Protein AF-A0A3A1Y6C6-F1 (afdb_monomer)

Sequence (171 aa):
MKVPAYLLNKFYLDNASDVRQAGHMMLSFIFSFEDNCEVIFLNKGFLNLIDITNISKLQKLQENHKEVYDYIWGNYLPADFRKKEFTTHLIERCKTLYTQWLLITYEYENENPIKFVVSEDFVDASILNKILDLVEEGELDLFQNIEFARENLSSSQLQEKLDSYKWVYKA

Organism: NCBI:txid2028576

Secondary structure (DSSP, 8-state):
-PPPEEEE---TTSS-HHHHHHHHHHHHHHHHH-TT-EEEEEGGGGGGGB----HHHHHHHHHH-HHHHHHHHGGG--GGGGSHHHHHHHHHHHHHHHHHHHHHHHH----SPEEEEEETTSTTHHHHHHHHHHHHTTSSPBPTT--EEEEEE-HHHHHHHHHHSS-EEE-

pLDDT: mean 74.05, std 14.92, range [39.44, 95.38]

Foldseek 3Di:
DFAAEEEEADDPPPDDPVVLVVVLVVLLVCLLPGPAYAYEYEANRCLLFWQPLPVVLLVVCCVPPVVLSCVSCDPVPDVVVVDPPVSVVVNVVSVVSLVSVVVSVVSHPHPDAHEYEYAPPDPCSVSSVVVVVCCVVVSIDGRPPHDYDYYYHYPVRVVVVCVSHPHYHYD

Mean predicted aligned error: 8.48 Å

Radius of gyration: 16.28 Å; Cα contacts (8 Å, |Δi|>4): 206; chains: 1; bounding box: 40×28×50 Å

Nearest PDB structures (foldseek):
  2hy5-assembly1_B  TM=5.158E-01  e=4.261E-04  Allochromatium vinosum
  2ce7-assembly2_E  TM=6.300E-01  e=5.293E+00  Thermotoga maritima
  6oa9-assembly1_C  TM=2.034E-01  e=9.966E+00  Saccharomyces cerevisiae

Solvent-accessible surface area (backbone atoms only — not comparable to full-atom values): 9708 Å² total; per-residue (Å²): 133,62,43,44,34,42,38,33,54,53,60,73,87,73,72,62,75,63,60,54,52,51,54,47,57,48,50,44,51,51,47,73,74,40,90,67,54,46,50,35,24,29,57,50,19,50,66,75,46,51,43,76,73,50,58,70,47,52,50,51,34,44,74,78,39,42,68,59,39,51,56,76,55,44,89,72,64,52,89,70,58,83,41,71,68,55,57,51,54,51,41,53,53,50,50,50,52,48,55,54,47,52,56,43,55,75,58,46,85,51,90,69,58,36,34,40,35,36,40,61,80,41,93,58,32,72,58,56,48,52,52,53,51,33,38,77,72,64,64,37,50,59,49,86,94,70,56,71,43,81,44,81,29,47,68,67,56,45,49,56,55,60,68,55,33,64,46,73,5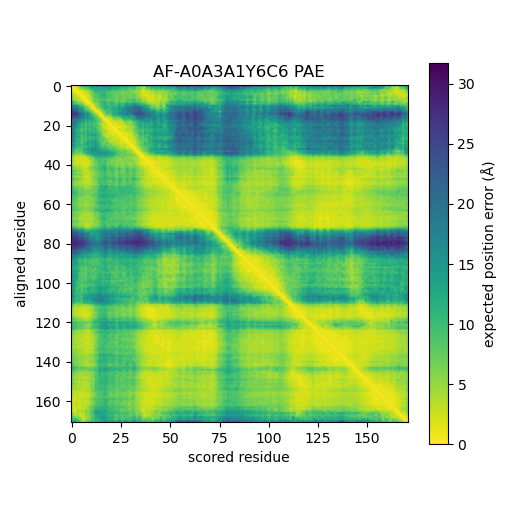1,80,97

Structure (mmCIF, N/CA/C/O backbone):
data_AF-A0A3A1Y6C6-F1
#
_entry.id   AF-A0A3A1Y6C6-F1
#
loop_
_atom_site.group_PDB
_atom_site.id
_atom_site.type_symbol
_atom_site.label_atom_id
_atom_site.label_alt_id
_atom_site.label_comp_id
_atom_site.label_asym_id
_atom_site.label_entity_id
_atom_site.label_seq_id
_atom_site.pdbx_PDB_ins_code
_atom_site.Cartn_x
_atom_site.Cartn_y
_atom_site.Cartn_z
_atom_site.occupancy
_atom_site.B_iso_or_equiv
_atom_site.auth_seq_id
_atom_site.auth_comp_id
_atom_site.auth_asym_id
_atom_site.auth_atom_id
_atom_site.pdbx_PDB_model_num
ATOM 1 N N . MET A 1 1 ? 12.763 1.353 -25.885 1.00 69.75 1 MET A N 1
ATOM 2 C CA . MET A 1 1 ? 13.700 0.797 -24.880 1.00 69.75 1 MET A CA 1
ATOM 3 C C . MET A 1 1 ? 12.858 0.331 -23.702 1.00 69.75 1 MET A C 1
ATOM 5 O O . MET A 1 1 ? 11.902 1.028 -23.396 1.00 69.75 1 MET A O 1
ATOM 9 N N . LYS A 1 2 ? 13.110 -0.851 -23.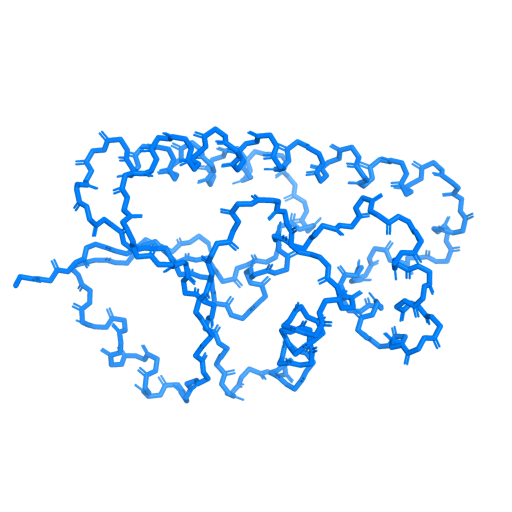121 1.00 75.00 2 LYS A N 1
ATOM 10 C CA . LYS A 1 2 ? 12.333 -1.325 -21.959 1.00 75.00 2 LYS A CA 1
ATOM 11 C C . LYS A 1 2 ? 12.763 -0.573 -20.691 1.00 75.00 2 LYS A C 1
ATOM 13 O O . LYS A 1 2 ? 13.948 -0.268 -20.558 1.00 75.00 2 LYS A O 1
ATOM 18 N N . VAL A 1 3 ? 11.821 -0.321 -19.785 1.00 77.31 3 VAL A N 1
ATOM 19 C CA . VAL A 1 3 ? 12.015 0.431 -18.531 1.00 77.31 3 VAL A CA 1
ATOM 20 C C . VAL A 1 3 ? 12.318 -0.535 -17.368 1.00 77.31 3 VAL A C 1
ATOM 22 O O . VAL A 1 3 ? 11.720 -1.615 -17.336 1.00 77.31 3 VAL A O 1
ATOM 25 N N . PRO A 1 4 ? 13.266 -0.245 -16.456 1.00 75.75 4 PRO A N 1
ATOM 26 C CA . PRO A 1 4 ? 13.435 -1.005 -15.212 1.00 75.75 4 PRO A CA 1
ATOM 27 C C . PRO A 1 4 ? 12.210 -0.892 -14.293 1.00 75.75 4 PRO A C 1
ATOM 29 O O . PRO A 1 4 ? 11.589 0.167 -14.240 1.00 75.75 4 PRO A O 1
ATOM 32 N N . ALA A 1 5 ? 11.881 -1.955 -13.551 1.00 75.69 5 ALA A N 1
ATOM 33 C CA . ALA A 1 5 ? 10.786 -1.920 -12.582 1.00 75.69 5 ALA A CA 1
ATOM 34 C C . ALA A 1 5 ? 11.137 -2.570 -11.236 1.00 75.69 5 ALA A C 1
ATOM 36 O O . ALA A 1 5 ? 11.775 -3.629 -11.170 1.00 75.69 5 ALA A O 1
ATOM 37 N N . TYR A 1 6 ? 10.637 -1.967 -10.157 1.00 74.94 6 TYR A N 1
ATOM 38 C CA . TYR A 1 6 ? 10.645 -2.542 -8.814 1.00 74.94 6 TYR A CA 1
ATOM 39 C C . TYR A 1 6 ? 9.254 -3.058 -8.436 1.00 74.94 6 TYR A C 1
ATOM 41 O O . TYR A 1 6 ? 8.280 -2.310 -8.493 1.00 74.94 6 TYR A O 1
ATOM 49 N N . LEU A 1 7 ? 9.164 -4.326 -8.026 1.00 73.25 7 LEU A N 1
ATOM 50 C CA . LEU A 1 7 ? 7.915 -4.990 -7.664 1.00 73.25 7 LEU A CA 1
ATOM 51 C C . LEU A 1 7 ? 7.878 -5.340 -6.174 1.00 73.25 7 LEU A C 1
ATOM 53 O O . LEU A 1 7 ? 8.675 -6.156 -5.699 1.00 73.25 7 LEU A O 1
ATOM 57 N N . LEU A 1 8 ? 6.864 -4.827 -5.475 1.00 72.56 8 LEU A N 1
ATOM 58 C CA . LEU A 1 8 ? 6.545 -5.234 -4.110 1.00 72.56 8 LEU A CA 1
ATOM 59 C C . LEU A 1 8 ? 5.198 -5.956 -4.037 1.00 72.56 8 LEU A C 1
ATOM 61 O O . LEU A 1 8 ? 4.157 -5.334 -4.210 1.00 72.56 8 LEU A O 1
ATOM 65 N N . ASN A 1 9 ? 5.208 -7.248 -3.705 1.00 67.81 9 ASN A N 1
ATOM 66 C CA . ASN A 1 9 ? 3.983 -8.053 -3.559 1.00 67.81 9 ASN A CA 1
ATOM 67 C C . ASN A 1 9 ? 3.644 -8.401 -2.093 1.00 67.81 9 ASN A C 1
ATOM 69 O O . ASN A 1 9 ? 2.619 -9.020 -1.813 1.00 67.81 9 ASN A O 1
ATOM 73 N N . LYS A 1 10 ? 4.520 -8.060 -1.139 1.00 62.84 10 LYS A N 1
ATOM 74 C CA . LYS A 1 10 ? 4.392 -8.474 0.266 1.00 62.84 10 LYS A CA 1
ATOM 75 C C . LYS A 1 10 ? 3.923 -7.347 1.178 1.00 62.84 10 LYS A C 1
ATOM 77 O O . LYS A 1 10 ? 4.243 -6.175 0.988 1.00 62.84 10 LYS A O 1
ATOM 82 N N . PHE A 1 11 ? 3.208 -7.750 2.224 1.00 58.59 11 PHE A N 1
ATOM 83 C CA . PHE A 1 11 ? 2.821 -6.889 3.332 1.00 58.59 11 PHE A CA 1
ATOM 84 C C . PHE A 1 11 ? 3.873 -6.962 4.438 1.00 58.59 11 PHE A C 1
ATOM 86 O O . PHE A 1 11 ? 4.122 -8.041 4.972 1.00 58.59 11 PHE A O 1
ATOM 93 N N . TYR A 1 12 ? 4.503 -5.838 4.788 1.00 52.66 12 TYR A N 1
ATOM 94 C CA . TYR A 1 12 ? 5.640 -5.842 5.714 1.00 52.66 12 TYR A CA 1
ATOM 95 C C . TYR A 1 12 ? 5.255 -5.791 7.192 1.00 52.66 12 TYR A C 1
ATOM 97 O O . TYR A 1 12 ? 6.149 -5.801 8.046 1.00 52.66 12 TYR A O 1
ATOM 105 N N . LEU A 1 13 ? 3.963 -5.720 7.537 1.00 48.59 13 LEU A N 1
ATOM 106 C CA . LEU A 1 13 ? 3.572 -5.701 8.948 1.00 48.59 13 LEU A CA 1
ATOM 107 C C . LEU A 1 13 ? 3.965 -6.998 9.676 1.00 48.59 13 LEU A C 1
ATOM 109 O O . LEU A 1 13 ? 4.276 -6.913 10.862 1.00 48.59 13 LEU A O 1
ATOM 113 N N . ASP A 1 14 ? 4.129 -8.115 8.957 1.00 43.19 14 ASP A N 1
ATOM 114 C CA . ASP A 1 14 ? 4.684 -9.375 9.468 1.00 43.19 14 ASP A CA 1
ATOM 115 C C . ASP A 1 14 ? 6.235 -9.393 9.494 1.00 43.19 14 ASP A C 1
ATOM 117 O O . ASP A 1 14 ? 6.892 -9.838 8.563 1.00 43.19 14 ASP A O 1
ATOM 121 N N . ASN A 1 15 ? 6.809 -8.937 10.616 1.00 39.44 15 ASN A N 1
ATOM 122 C CA . ASN A 1 15 ? 8.155 -9.242 11.156 1.00 39.44 15 ASN A CA 1
ATOM 123 C C . ASN A 1 15 ? 9.476 -8.861 10.411 1.00 39.44 15 ASN A C 1
ATOM 125 O O . ASN A 1 15 ? 9.632 -8.965 9.204 1.00 39.44 15 ASN A O 1
ATOM 129 N N . ALA A 1 16 ? 10.467 -8.494 11.250 1.00 46.22 16 ALA A N 1
ATOM 130 C CA . ALA A 1 16 ? 11.868 -8.076 11.022 1.00 46.22 16 ALA A CA 1
ATOM 131 C C . ALA A 1 16 ? 12.102 -6.662 10.434 1.00 46.22 16 ALA A C 1
ATOM 133 O O . ALA A 1 16 ? 11.894 -6.406 9.251 1.00 46.22 16 ALA A O 1
ATOM 134 N N . SER A 1 17 ? 12.603 -5.733 11.266 1.00 48.91 17 SER A N 1
ATOM 135 C CA . SER A 1 17 ? 13.090 -4.401 10.846 1.00 48.91 17 SER A CA 1
ATOM 136 C C . SER A 1 17 ? 14.081 -4.462 9.685 1.00 48.91 17 SER A C 1
ATOM 138 O O . SER A 1 17 ? 14.129 -3.551 8.862 1.00 48.91 17 SER A O 1
ATOM 140 N N . ASP A 1 18 ? 14.821 -5.562 9.602 1.00 46.34 18 ASP A N 1
ATOM 141 C CA . ASP A 1 18 ? 15.963 -5.734 8.712 1.00 46.34 18 ASP A CA 1
ATOM 142 C C . ASP A 1 18 ? 15.514 -5.944 7.258 1.00 46.34 18 ASP A C 1
ATOM 144 O O . ASP A 1 18 ? 16.154 -5.452 6.335 1.00 46.34 18 ASP A O 1
ATOM 148 N N . VAL A 1 19 ? 14.355 -6.581 7.040 1.00 47.81 19 VAL A N 1
ATOM 149 C CA . VAL A 1 19 ? 13.772 -6.773 5.697 1.00 47.81 19 VAL A CA 1
ATOM 150 C C . VAL A 1 19 ? 13.240 -5.450 5.141 1.00 47.81 19 VAL A C 1
ATOM 152 O O . VAL A 1 19 ? 13.366 -5.184 3.948 1.00 47.81 19 VAL A O 1
ATOM 155 N N . ARG A 1 20 ? 12.694 -4.586 6.008 1.00 51.53 20 ARG A N 1
ATOM 156 C CA . ARG A 1 20 ? 12.188 -3.262 5.610 1.00 51.53 20 ARG A CA 1
ATOM 157 C C . ARG A 1 20 ? 13.327 -2.295 5.312 1.00 51.53 20 ARG A C 1
ATOM 159 O O . ARG A 1 20 ? 13.294 -1.621 4.292 1.00 51.53 20 ARG A O 1
ATOM 166 N N . GLN A 1 21 ? 14.362 -2.273 6.154 1.00 52.00 21 GLN A N 1
ATOM 167 C CA . GLN A 1 21 ? 15.572 -1.496 5.876 1.00 52.00 21 GLN A CA 1
ATOM 168 C C . GLN A 1 21 ? 16.277 -1.972 4.604 1.00 52.00 21 GLN A C 1
ATOM 170 O O . GLN A 1 21 ? 16.677 -1.132 3.808 1.00 52.00 21 GLN A O 1
ATOM 175 N N . ALA A 1 22 ? 16.367 -3.284 4.359 1.00 51.28 22 ALA A N 1
ATOM 176 C CA . ALA A 1 22 ? 16.939 -3.812 3.120 1.00 51.28 22 ALA A CA 1
ATOM 177 C C . ALA A 1 22 ? 16.098 -3.448 1.884 1.00 51.28 22 ALA A C 1
ATOM 179 O O . ALA A 1 22 ? 16.654 -3.025 0.873 1.00 51.28 22 ALA A O 1
ATOM 180 N N . GLY A 1 23 ? 14.765 -3.551 1.971 1.00 56.56 23 GLY A N 1
ATOM 181 C CA . GLY A 1 23 ? 13.852 -3.121 0.907 1.00 56.56 23 GLY A CA 1
ATOM 182 C C . GLY A 1 23 ? 14.000 -1.634 0.580 1.00 56.56 23 GLY A C 1
ATOM 183 O O . GLY A 1 23 ? 14.095 -1.267 -0.587 1.00 56.56 23 GLY A O 1
ATOM 184 N N . HIS A 1 24 ? 14.114 -0.791 1.606 1.00 57.28 24 HIS A N 1
ATOM 185 C CA . HIS A 1 24 ? 14.255 0.656 1.456 1.00 57.28 24 HIS A CA 1
ATOM 186 C C . HIS A 1 24 ? 15.646 1.094 0.986 1.00 57.28 24 HIS A C 1
ATOM 188 O O . HIS A 1 24 ? 15.731 1.894 0.066 1.00 57.28 24 HIS A O 1
ATOM 194 N N . MET A 1 25 ? 16.733 0.531 1.526 1.00 53.31 25 MET A N 1
ATOM 195 C CA . MET A 1 25 ? 18.094 0.808 1.037 1.00 53.31 25 MET A CA 1
ATOM 196 C C . MET A 1 25 ? 18.261 0.425 -0.435 1.00 53.31 25 MET A C 1
ATOM 198 O O . MET A 1 25 ? 18.991 1.075 -1.176 1.00 53.31 25 MET A O 1
ATOM 202 N N . MET A 1 26 ? 17.577 -0.631 -0.864 1.00 55.94 26 MET A N 1
ATOM 203 C CA . MET A 1 26 ? 17.605 -1.089 -2.244 1.00 55.94 26 MET A CA 1
ATOM 204 C C . MET A 1 26 ? 16.728 -0.242 -3.167 1.00 55.94 26 MET A C 1
ATOM 206 O O . MET A 1 26 ? 17.124 -0.012 -4.303 1.00 55.94 26 MET A O 1
ATOM 210 N N . LEU A 1 27 ? 15.587 0.260 -2.682 1.00 59.19 27 LEU A N 1
ATOM 211 C CA . LEU A 1 27 ? 14.791 1.270 -3.384 1.00 59.19 27 LEU A CA 1
ATOM 212 C C . LEU A 1 27 ? 15.604 2.556 -3.592 1.00 59.19 27 LEU A C 1
ATOM 214 O O . LEU A 1 27 ? 15.730 3.002 -4.727 1.00 59.19 27 LEU A O 1
ATOM 218 N N . SER A 1 28 ? 16.252 3.077 -2.543 1.00 54.31 28 SER A N 1
ATOM 219 C CA . SER A 1 28 ? 17.155 4.235 -2.640 1.00 54.31 28 SER A CA 1
ATOM 220 C C . SER A 1 28 ? 18.306 3.992 -3.621 1.00 54.31 28 SER A C 1
ATOM 222 O O . SER A 1 28 ? 18.609 4.851 -4.443 1.00 54.31 28 SER A O 1
ATOM 224 N N . PHE A 1 29 ? 18.921 2.802 -3.597 1.00 53.91 29 PHE A N 1
ATOM 225 C CA . PHE A 1 29 ? 19.975 2.438 -4.547 1.00 53.91 29 PHE A CA 1
ATOM 226 C C . PHE A 1 29 ? 19.454 2.394 -5.992 1.00 53.91 29 PHE A C 1
ATOM 228 O O . PHE A 1 29 ? 20.080 2.947 -6.884 1.00 53.91 29 PHE A O 1
ATOM 235 N N . ILE A 1 30 ? 18.297 1.779 -6.245 1.00 55.88 30 ILE A N 1
ATOM 236 C CA . ILE A 1 30 ? 17.733 1.684 -7.599 1.00 55.88 30 ILE A CA 1
ATOM 237 C C . ILE A 1 30 ? 17.374 3.073 -8.149 1.00 55.88 30 ILE A C 1
ATOM 239 O O . ILE A 1 30 ? 17.662 3.344 -9.313 1.00 55.88 30 ILE A O 1
ATOM 243 N N . PHE A 1 31 ? 16.810 3.965 -7.330 1.00 58.06 31 PHE A N 1
ATOM 244 C CA . PHE A 1 31 ? 16.470 5.325 -7.769 1.00 58.06 31 PHE A CA 1
ATOM 245 C C . PHE A 1 31 ? 17.680 6.247 -7.909 1.00 58.06 31 PHE A C 1
ATOM 247 O O . PHE A 1 31 ? 17.657 7.138 -8.746 1.00 58.06 31 PHE A O 1
ATOM 254 N N . SER A 1 32 ? 18.765 5.992 -7.173 1.00 55.16 32 SER A N 1
ATOM 255 C CA . SER A 1 32 ? 20.009 6.765 -7.291 1.00 55.16 32 SER A CA 1
ATOM 256 C C . SER A 1 32 ? 20.818 6.466 -8.565 1.00 55.16 32 SER A C 1
ATOM 258 O O . SER A 1 32 ? 21.768 7.193 -8.853 1.00 55.16 32 SER A O 1
ATOM 260 N N . PHE A 1 33 ? 20.517 5.383 -9.299 1.00 57.56 33 PHE A N 1
ATOM 261 C CA . PHE A 1 33 ? 21.374 4.899 -10.396 1.00 57.56 33 PHE A CA 1
ATOM 262 C C . PHE A 1 33 ? 20.655 4.575 -11.718 1.00 57.56 33 PHE A C 1
ATOM 264 O O . PHE A 1 33 ? 21.340 4.297 -12.704 1.00 57.56 33 PHE A O 1
ATOM 271 N N . GLU A 1 34 ? 19.320 4.601 -11.784 1.00 63.06 34 GLU A N 1
ATOM 272 C CA . GLU A 1 34 ? 18.570 4.367 -13.029 1.00 63.06 34 GLU A CA 1
ATOM 273 C C . GLU A 1 34 ? 17.563 5.498 -13.287 1.00 63.06 34 GLU A C 1
ATOM 275 O O . GLU A 1 34 ? 16.540 5.606 -12.605 1.00 63.06 34 GLU A O 1
ATOM 280 N N . ASP A 1 35 ? 17.819 6.290 -14.331 1.00 63.03 35 ASP A N 1
ATOM 281 C CA . ASP A 1 35 ? 16.859 7.267 -14.848 1.00 63.03 35 ASP A CA 1
ATOM 282 C C . ASP A 1 35 ? 15.568 6.548 -15.296 1.00 63.03 35 ASP A C 1
ATOM 284 O O . ASP A 1 35 ? 15.614 5.518 -15.980 1.00 63.03 35 ASP A O 1
ATOM 288 N N . ASN A 1 36 ? 14.400 7.111 -14.966 1.00 72.56 36 ASN A N 1
ATOM 289 C CA . ASN A 1 36 ? 13.074 6.626 -15.389 1.00 72.56 36 ASN A CA 1
ATOM 290 C C . ASN A 1 36 ? 12.684 5.203 -14.924 1.00 72.56 36 ASN A C 1
ATOM 292 O O . ASN A 1 36 ? 12.022 4.480 -15.665 1.00 72.56 36 ASN A O 1
ATOM 296 N N . CYS A 1 37 ? 13.043 4.775 -13.710 1.00 76.38 37 CYS A N 1
ATOM 297 C CA . CYS A 1 37 ? 12.583 3.499 -13.130 1.00 76.38 37 CYS A CA 1
ATOM 298 C C . CYS A 1 37 ? 11.116 3.556 -12.645 1.00 76.38 37 CYS A C 1
ATOM 300 O O . CYS A 1 37 ? 10.736 4.504 -11.957 1.00 76.38 37 CYS A O 1
ATOM 302 N N . GLU A 1 38 ? 10.293 2.540 -12.936 1.00 79.94 38 GLU A N 1
ATOM 303 C CA . GLU A 1 38 ? 8.911 2.445 -12.427 1.00 79.94 38 GLU A CA 1
ATOM 304 C C . GLU A 1 38 ? 8.809 1.684 -11.093 1.00 79.94 38 GLU A C 1
ATOM 306 O O . GLU A 1 38 ? 9.471 0.665 -10.874 1.00 79.94 38 GLU A O 1
ATOM 311 N N . VAL A 1 39 ? 7.895 2.131 -10.224 1.00 79.56 39 VAL A N 1
ATOM 312 C CA . VAL A 1 39 ? 7.564 1.464 -8.954 1.00 79.56 39 VAL A CA 1
ATOM 313 C C . VAL A 1 39 ? 6.188 0.823 -9.043 1.00 79.56 39 VAL A C 1
ATOM 315 O O . VAL A 1 39 ? 5.208 1.484 -9.389 1.00 79.56 39 VAL A O 1
ATOM 318 N N . ILE A 1 40 ? 6.112 -0.464 -8.709 1.00 82.94 40 ILE A N 1
ATOM 319 C CA . ILE A 1 40 ? 4.892 -1.261 -8.810 1.00 82.94 40 ILE A CA 1
ATOM 320 C C . ILE A 1 40 ? 4.628 -1.965 -7.480 1.00 82.94 40 ILE A C 1
ATOM 322 O O . ILE A 1 40 ? 5.382 -2.842 -7.053 1.00 82.94 40 ILE A O 1
ATOM 326 N N . PHE A 1 41 ? 3.512 -1.629 -6.844 1.00 82.69 41 PHE A N 1
ATOM 327 C CA . PHE A 1 41 ? 2.980 -2.369 -5.707 1.00 82.69 41 PHE A CA 1
ATOM 328 C C . PHE A 1 41 ? 1.904 -3.327 -6.202 1.00 82.69 41 PHE A C 1
ATOM 330 O O . PHE A 1 41 ? 0.898 -2.913 -6.769 1.00 82.69 41 PHE A O 1
ATOM 337 N N . LEU A 1 42 ? 2.123 -4.618 -5.986 1.00 85.56 42 LEU A N 1
ATOM 338 C CA . LEU A 1 42 ? 1.226 -5.686 -6.394 1.00 85.56 42 LEU A CA 1
ATOM 339 C C . LEU A 1 42 ? 0.433 -6.196 -5.187 1.00 85.56 42 LEU A C 1
ATOM 341 O O . LEU A 1 42 ? 1.002 -6.440 -4.120 1.00 85.56 42 LEU A O 1
ATOM 345 N N . ASN A 1 43 ? -0.872 -6.396 -5.360 1.00 86.12 43 ASN A N 1
ATOM 346 C CA . ASN A 1 43 ? -1.779 -6.946 -4.352 1.00 86.12 43 ASN A CA 1
ATOM 347 C C . ASN A 1 43 ? -1.602 -6.273 -2.978 1.00 86.12 43 ASN A C 1
ATOM 349 O O . ASN A 1 43 ? -1.852 -5.088 -2.831 1.00 86.12 43 ASN A O 1
ATOM 353 N N . LYS A 1 44 ? -1.135 -7.002 -1.956 1.00 82.38 44 LYS A N 1
ATOM 354 C CA . LYS A 1 44 ? -0.981 -6.487 -0.586 1.00 82.38 44 LYS A CA 1
ATOM 355 C C . LYS A 1 44 ? 0.142 -5.456 -0.424 1.00 82.38 44 LYS A C 1
ATOM 357 O O . LYS A 1 44 ? 0.245 -4.849 0.639 1.00 82.38 44 LYS A O 1
ATOM 362 N N . GLY A 1 45 ? 0.982 -5.249 -1.440 1.00 77.50 45 GLY A N 1
ATOM 363 C CA . GLY A 1 45 ? 2.090 -4.300 -1.384 1.00 77.50 45 GLY A CA 1
ATOM 364 C C . GLY A 1 45 ? 1.647 -2.877 -1.034 1.00 77.50 45 GLY A C 1
ATOM 365 O O . GLY A 1 45 ? 2.292 -2.236 -0.205 1.00 77.50 45 GLY A O 1
ATOM 366 N N . PHE A 1 46 ? 0.542 -2.387 -1.608 1.00 79.75 46 PHE A N 1
ATOM 367 C CA . PHE A 1 46 ? 0.126 -0.988 -1.424 1.00 79.75 46 PHE A CA 1
ATOM 368 C C . PHE A 1 46 ? -0.355 -0.687 0.002 1.00 79.75 46 PHE A C 1
ATOM 370 O O . PHE A 1 46 ? -0.340 0.466 0.424 1.00 79.75 46 PHE A O 1
ATOM 377 N N . LEU A 1 47 ? -0.713 -1.712 0.787 1.00 81.25 47 LEU A N 1
ATOM 378 C CA . LEU A 1 47 ? -1.127 -1.536 2.181 1.00 81.25 47 LEU A CA 1
ATOM 379 C C . LEU A 1 47 ? -0.028 -0.885 3.040 1.00 81.25 47 LEU A C 1
ATOM 381 O O . LEU A 1 47 ? -0.322 -0.294 4.073 1.00 81.25 47 LEU A O 1
ATOM 385 N N . ASN A 1 48 ? 1.237 -0.973 2.613 1.00 74.12 48 ASN A N 1
ATOM 386 C CA . ASN A 1 48 ? 2.364 -0.323 3.285 1.00 74.12 48 ASN A CA 1
ATOM 387 C C . ASN A 1 48 ? 2.341 1.213 3.179 1.00 74.12 48 ASN A C 1
ATOM 389 O O . ASN A 1 48 ? 3.067 1.872 3.919 1.00 74.12 48 ASN A O 1
ATOM 393 N N . LEU A 1 49 ? 1.547 1.770 2.262 1.00 78.56 49 LEU A N 1
ATOM 394 C CA . LEU A 1 49 ? 1.473 3.206 1.996 1.00 78.56 49 LEU A CA 1
ATOM 395 C C . LEU A 1 49 ? 0.230 3.870 2.596 1.00 78.56 49 LEU A C 1
ATOM 397 O O . LEU A 1 49 ? 0.095 5.088 2.507 1.00 78.56 49 LEU A O 1
ATOM 401 N N . ILE A 1 50 ? -0.651 3.085 3.222 1.00 83.06 50 ILE A N 1
ATOM 402 C CA . ILE A 1 50 ? -1.829 3.592 3.924 1.00 83.06 50 ILE A CA 1
ATOM 403 C C . ILE A 1 50 ? -1.381 4.332 5.187 1.00 83.06 50 ILE A C 1
ATOM 405 O O . ILE A 1 50 ? -0.715 3.766 6.061 1.00 83.06 50 ILE A O 1
ATOM 409 N N . ASP A 1 51 ? -1.793 5.591 5.307 1.00 82.50 51 ASP A N 1
ATOM 410 C CA . ASP A 1 51 ? -1.565 6.403 6.491 1.00 82.50 51 ASP A CA 1
ATOM 411 C C . ASP A 1 51 ? -2.573 6.044 7.588 1.00 82.50 51 ASP A C 1
ATOM 413 O O . ASP A 1 51 ? -3.704 6.528 7.659 1.00 82.50 51 ASP A O 1
ATOM 417 N N . ILE A 1 52 ? -2.119 5.191 8.501 1.00 78.19 52 ILE A N 1
ATOM 418 C CA . ILE A 1 52 ? -2.864 4.798 9.697 1.00 78.19 52 ILE A CA 1
ATOM 419 C C . ILE A 1 52 ? -2.555 5.691 10.914 1.00 78.19 52 ILE A C 1
ATOM 421 O O . ILE A 1 52 ? -2.876 5.344 12.050 1.00 78.19 52 ILE A O 1
ATOM 425 N N . THR A 1 53 ? -1.889 6.833 10.736 1.00 75.56 53 THR A N 1
ATOM 426 C CA . THR A 1 53 ? -1.603 7.753 11.848 1.00 75.56 53 THR A CA 1
ATOM 427 C C . THR A 1 53 ? -2.807 8.636 12.191 1.00 75.56 53 THR A C 1
ATOM 429 O O . THR A 1 53 ? -2.920 9.124 13.320 1.00 75.56 53 THR A O 1
ATOM 432 N N . ASN A 1 54 ? -3.759 8.783 11.263 1.00 81.38 54 ASN A N 1
ATOM 433 C CA . ASN A 1 54 ? -4.996 9.529 11.466 1.00 81.38 54 ASN A CA 1
ATOM 434 C C . ASN A 1 54 ? -6.058 8.698 12.210 1.00 81.38 54 ASN A C 1
ATOM 436 O O . ASN A 1 54 ? -6.940 8.074 11.618 1.00 81.38 54 ASN A O 1
ATOM 440 N N . ILE A 1 55 ? -5.996 8.730 13.544 1.00 78.12 55 ILE A N 1
ATOM 441 C CA . ILE A 1 55 ? -6.879 7.947 14.429 1.00 78.12 55 ILE A CA 1
ATOM 442 C C . ILE A 1 55 ? -8.371 8.210 14.155 1.00 78.12 55 ILE A C 1
ATOM 444 O O . ILE A 1 55 ? -9.174 7.285 14.223 1.00 78.12 55 ILE A O 1
ATOM 448 N N . SER A 1 56 ? -8.751 9.447 13.819 1.00 81.69 56 SER A N 1
ATOM 449 C CA . SER A 1 56 ? -10.155 9.806 13.569 1.00 81.69 56 SER A CA 1
ATOM 450 C C . SER A 1 56 ? -10.713 9.116 12.322 1.00 81.69 56 SER A C 1
ATOM 452 O O . SER A 1 56 ? -11.803 8.545 12.365 1.00 81.69 56 SER A O 1
ATOM 454 N N . LYS A 1 57 ? -9.952 9.098 11.218 1.00 85.06 57 LYS A N 1
ATOM 455 C CA . LYS A 1 57 ? -10.356 8.363 10.009 1.00 85.06 57 LYS A CA 1
ATOM 456 C C . LYS A 1 57 ? -10.377 6.857 10.241 1.00 85.06 57 LYS A C 1
ATOM 458 O O . LYS A 1 57 ? -11.317 6.197 9.818 1.00 85.06 57 LYS A O 1
ATOM 463 N N . LEU A 1 58 ? -9.417 6.324 10.997 1.00 81.06 58 LEU A N 1
ATOM 464 C CA . LEU A 1 58 ? -9.403 4.905 11.353 1.00 81.06 58 LEU A CA 1
ATOM 465 C C . LEU A 1 58 ? -10.615 4.469 12.182 1.00 81.06 58 LEU A C 1
ATOM 467 O O . LEU A 1 58 ? -11.124 3.373 11.973 1.00 81.06 58 LEU A O 1
ATOM 471 N N . GLN A 1 59 ? -11.077 5.303 13.117 1.00 82.31 59 GLN A N 1
ATOM 472 C CA . GLN A 1 59 ? -12.286 5.019 13.896 1.00 82.31 59 GLN A CA 1
ATOM 473 C C . GLN A 1 59 ? -13.524 4.972 12.997 1.00 82.31 59 GLN A C 1
ATOM 475 O O . GLN A 1 59 ? -14.288 4.015 13.062 1.00 82.31 59 GLN A O 1
ATOM 480 N N . LYS A 1 60 ? -13.672 5.941 12.086 1.00 88.00 60 LYS A N 1
ATOM 481 C CA . LYS A 1 60 ? -14.759 5.931 11.093 1.00 88.00 60 LYS A CA 1
ATOM 482 C C . LYS A 1 60 ? -14.692 4.713 10.173 1.00 88.00 60 LYS A C 1
ATOM 484 O O . LYS A 1 60 ? -15.715 4.101 9.890 1.00 88.00 60 LYS A O 1
ATOM 489 N N . LEU A 1 61 ? -13.489 4.333 9.745 1.00 88.44 61 LEU A N 1
ATOM 490 C CA . LEU A 1 61 ? -13.261 3.135 8.941 1.00 88.44 61 LEU A CA 1
ATOM 491 C C . LEU A 1 61 ? -13.675 1.869 9.701 1.00 88.44 61 LEU A C 1
ATOM 493 O O . LEU A 1 61 ? -14.314 0.997 9.128 1.00 88.44 61 LEU A O 1
ATOM 497 N N . GLN A 1 62 ? -13.362 1.781 10.997 1.00 86.38 62 GLN A N 1
ATOM 498 C CA . GLN A 1 62 ? -13.770 0.661 11.846 1.00 86.38 62 GLN A CA 1
ATOM 499 C C . GLN A 1 62 ? -15.295 0.544 11.971 1.00 86.38 62 GLN A C 1
ATOM 501 O O . GLN A 1 62 ? -15.821 -0.568 12.017 1.00 86.38 62 GLN A O 1
ATOM 506 N N . GLU A 1 63 ? -15.991 1.677 12.055 1.00 87.12 63 GLU A N 1
ATOM 507 C CA . GLU A 1 63 ? -17.448 1.739 12.193 1.00 87.12 63 GLU A CA 1
ATOM 508 C C . GLU A 1 63 ? -18.170 1.411 10.878 1.00 87.12 63 GLU A C 1
ATOM 510 O O . GLU A 1 63 ? -19.129 0.640 10.886 1.00 87.12 63 GLU A O 1
ATOM 515 N N . ASN A 1 64 ? -17.694 1.959 9.756 1.00 92.81 64 ASN A N 1
ATOM 516 C CA . ASN A 1 64 ? -18.391 1.898 8.468 1.00 92.81 64 ASN A CA 1
ATOM 517 C C . ASN A 1 64 ? -17.919 0.753 7.558 1.00 92.81 64 ASN A C 1
ATOM 519 O O . ASN A 1 64 ? -18.702 0.236 6.766 1.00 92.81 64 ASN A O 1
ATOM 523 N N . HIS A 1 65 ? -16.651 0.348 7.672 1.00 92.69 65 HIS A N 1
ATOM 524 C CA . HIS A 1 65 ? -15.993 -0.635 6.800 1.00 92.69 65 HIS A CA 1
ATOM 525 C C . HIS A 1 65 ? -15.134 -1.592 7.633 1.00 92.69 65 HIS A C 1
ATOM 527 O O . HIS A 1 65 ? -13.921 -1.721 7.438 1.00 92.69 65 HIS A O 1
ATOM 533 N N . LYS A 1 66 ? -15.769 -2.252 8.607 1.00 87.12 66 LYS A N 1
ATOM 534 C CA . LYS A 1 66 ? -15.100 -3.105 9.598 1.00 87.12 66 LYS A CA 1
ATOM 535 C C . LYS A 1 66 ? -14.181 -4.152 8.965 1.00 87.12 66 LYS A C 1
ATOM 537 O O . LYS A 1 66 ? -13.095 -4.395 9.477 1.00 87.12 66 LYS A O 1
ATOM 542 N N . GLU A 1 67 ? -14.597 -4.762 7.866 1.00 89.12 67 GLU A N 1
ATOM 543 C CA . GLU A 1 67 ? -13.820 -5.761 7.142 1.00 89.12 67 GLU A CA 1
ATOM 544 C C . GLU A 1 67 ? -12.535 -5.181 6.542 1.00 89.12 67 GLU A C 1
ATOM 546 O O . GLU A 1 67 ? -11.487 -5.812 6.642 1.00 89.12 67 GLU A O 1
ATOM 551 N N . VAL A 1 68 ? -12.588 -3.964 5.989 1.00 89.88 68 VAL A N 1
ATOM 552 C CA . VAL A 1 68 ? -11.412 -3.259 5.460 1.00 89.88 68 VAL A CA 1
ATOM 553 C C . VAL A 1 68 ? -10.464 -2.903 6.593 1.00 89.88 68 VAL A C 1
ATOM 555 O O . VAL A 1 68 ? -9.262 -3.142 6.484 1.00 89.88 68 VAL A O 1
ATOM 558 N N . TYR A 1 69 ? -11.010 -2.372 7.689 1.00 85.88 69 TYR A N 1
ATOM 559 C CA . TYR A 1 69 ? -10.247 -2.112 8.899 1.00 85.88 69 TYR A CA 1
ATOM 560 C C . TYR A 1 69 ? -9.532 -3.396 9.342 1.00 85.88 69 TYR A C 1
ATOM 562 O O . TYR A 1 69 ? -8.305 -3.453 9.307 1.00 85.88 69 TYR A O 1
ATOM 570 N N . ASP A 1 70 ? -10.275 -4.457 9.663 1.00 80.25 70 ASP A N 1
ATOM 571 C CA . ASP A 1 70 ? -9.717 -5.720 10.158 1.00 80.25 70 ASP A CA 1
ATOM 572 C C . ASP A 1 70 ? -8.661 -6.298 9.185 1.00 80.25 70 ASP A C 1
ATOM 574 O O . ASP A 1 70 ? -7.650 -6.848 9.621 1.00 80.25 70 ASP A O 1
ATOM 578 N N . TYR A 1 71 ? -8.830 -6.104 7.873 1.00 84.06 71 TYR A N 1
ATOM 579 C CA . TYR A 1 71 ? -7.868 -6.528 6.856 1.00 84.06 71 TYR A CA 1
ATOM 580 C C . TYR A 1 71 ? -6.565 -5.708 6.840 1.00 84.06 71 TYR A C 1
ATOM 582 O O . TYR A 1 71 ? -5.486 -6.298 6.769 1.00 84.06 71 TYR A O 1
ATOM 590 N N . ILE A 1 72 ? -6.630 -4.373 6.947 1.00 80.06 72 ILE A N 1
ATOM 591 C CA . ILE A 1 72 ? -5.440 -3.499 7.044 1.00 80.06 72 ILE A CA 1
ATOM 592 C C . ILE A 1 72 ? -4.633 -3.825 8.307 1.00 80.06 72 ILE A C 1
ATOM 594 O O . ILE A 1 72 ? -3.403 -3.821 8.285 1.00 80.06 72 ILE A O 1
ATOM 598 N N . TRP A 1 73 ? -5.315 -4.139 9.409 1.00 71.50 73 TRP A N 1
ATOM 599 C CA . TRP A 1 73 ? -4.666 -4.507 10.668 1.00 71.50 73 TRP A CA 1
ATOM 600 C C . TRP A 1 73 ? -4.162 -5.963 10.687 1.00 71.50 73 TRP A C 1
ATOM 602 O O . TRP A 1 73 ? -3.229 -6.278 11.426 1.00 71.50 73 TRP A O 1
ATOM 612 N N . GLY A 1 74 ? -4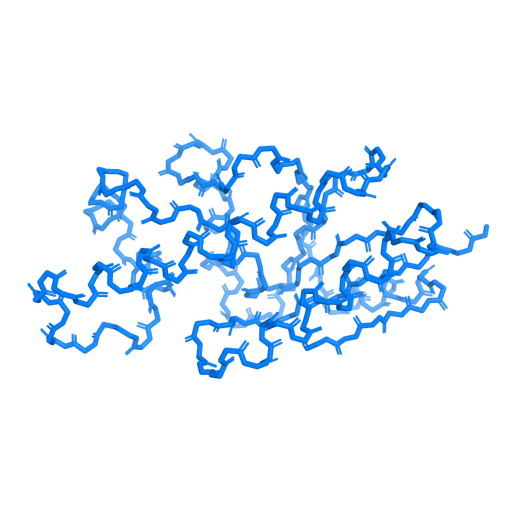.717 -6.854 9.862 1.00 68.06 74 GLY A N 1
ATOM 613 C CA . GLY A 1 74 ? -4.328 -8.264 9.774 1.00 68.06 74 GLY A CA 1
ATOM 614 C C . GLY A 1 74 ? -4.527 -9.049 11.082 1.00 68.06 74 GLY A C 1
ATOM 615 O O . GLY A 1 74 ? -5.294 -8.668 11.965 1.00 68.06 74 GLY A O 1
ATOM 616 N N . ASN A 1 75 ? -3.774 -10.146 11.252 1.00 50.78 75 ASN A N 1
ATOM 617 C CA . ASN A 1 75 ? -3.766 -10.961 12.484 1.00 50.78 75 ASN A CA 1
ATOM 618 C C . ASN A 1 75 ? -3.183 -10.229 13.713 1.00 50.78 75 ASN A C 1
ATOM 620 O O . ASN A 1 75 ? -3.121 -10.806 14.799 1.00 50.78 75 ASN A O 1
ATOM 624 N N . TYR A 1 76 ? -2.758 -8.970 13.560 1.00 50.22 76 TYR A N 1
ATOM 625 C CA . TYR A 1 76 ? -2.279 -8.114 14.644 1.00 50.22 76 TYR A CA 1
ATOM 626 C C . TYR A 1 76 ? -3.404 -7.480 15.466 1.00 50.22 76 TYR A C 1
ATOM 628 O O . TYR A 1 76 ? -3.116 -6.740 16.394 1.00 50.22 76 TYR A O 1
ATOM 636 N N . LEU A 1 77 ? -4.665 -7.850 15.244 1.00 47.22 77 LEU A N 1
ATOM 637 C CA . LEU A 1 77 ? -5.730 -7.669 16.231 1.00 47.22 77 LEU A CA 1
ATOM 638 C C . LEU A 1 77 ? -5.985 -8.953 17.061 1.00 47.22 77 LEU A C 1
ATOM 640 O O . LEU A 1 77 ? -7.107 -9.461 17.056 1.00 47.22 77 LEU A O 1
ATOM 644 N N . PRO A 1 78 ? -5.032 -9.504 17.851 1.00 42.78 78 PRO A N 1
ATOM 645 C CA . PRO A 1 78 ? -5.434 -10.265 19.025 1.00 42.78 78 PRO A CA 1
ATOM 646 C C . PRO A 1 78 ? -6.274 -9.355 19.928 1.00 42.78 78 PRO A C 1
ATOM 648 O O . PRO A 1 78 ? -6.046 -8.145 19.997 1.00 42.78 78 PRO A O 1
ATOM 651 N N . ALA A 1 79 ? -7.209 -9.939 20.675 1.00 50.00 79 ALA A N 1
ATOM 652 C CA . ALA A 1 79 ? -8.114 -9.238 21.594 1.00 50.00 79 ALA A CA 1
ATOM 653 C C . ALA A 1 79 ? -7.423 -8.256 22.581 1.00 50.00 79 ALA A C 1
ATOM 655 O O . ALA A 1 79 ? -8.086 -7.385 23.148 1.00 50.00 79 ALA A O 1
ATOM 656 N N . ASP A 1 80 ? -6.101 -8.359 22.749 1.00 43.44 80 ASP A N 1
ATOM 657 C CA . ASP A 1 80 ? -5.238 -7.474 23.534 1.00 43.44 80 ASP A CA 1
ATOM 658 C C . ASP A 1 80 ? -4.997 -6.069 22.940 1.00 43.44 80 ASP A C 1
ATOM 660 O O . ASP A 1 80 ? -4.607 -5.167 23.683 1.00 43.44 80 ASP A O 1
ATOM 664 N N . PHE A 1 81 ? -5.291 -5.817 21.657 1.00 44.78 81 PHE A N 1
ATOM 665 C CA . PHE A 1 81 ? -5.112 -4.497 21.016 1.00 44.78 81 PHE A CA 1
ATOM 666 C C . PHE A 1 81 ? -6.141 -3.428 21.427 1.00 44.78 81 PHE A C 1
ATOM 668 O O . PHE A 1 81 ? -6.056 -2.281 20.994 1.00 44.78 81 PHE A O 1
ATOM 675 N N . ARG A 1 82 ? -7.061 -3.734 22.354 1.00 49.31 82 ARG A N 1
ATOM 676 C CA . ARG A 1 82 ? -7.782 -2.680 23.098 1.00 49.31 82 ARG A CA 1
ATOM 677 C C . ARG A 1 82 ? -6.858 -1.887 24.039 1.00 49.31 82 ARG A C 1
ATOM 679 O O . ARG A 1 82 ? -7.284 -0.883 24.607 1.00 49.31 82 ARG A O 1
ATOM 686 N N . LYS A 1 83 ? -5.607 -2.323 24.238 1.00 54.91 83 LYS A N 1
ATOM 687 C CA . LYS A 1 83 ? -4.600 -1.622 25.046 1.00 54.91 83 LYS A CA 1
ATOM 688 C C . LYS A 1 83 ? -3.876 -0.571 24.193 1.00 54.91 83 LYS A C 1
ATOM 690 O O . LYS A 1 83 ? -3.218 -0.906 23.213 1.00 54.91 83 LYS A O 1
ATOM 695 N N . LYS A 1 84 ? -3.952 0.702 24.609 1.00 57.56 84 LYS A N 1
ATOM 696 C CA . LYS A 1 84 ? -3.380 1.882 23.919 1.00 57.56 84 LYS A CA 1
ATOM 697 C C . LYS A 1 84 ? -1.896 1.756 23.525 1.00 57.56 84 LYS A C 1
ATOM 699 O O . LYS A 1 84 ? -1.476 2.393 22.567 1.00 57.56 84 LYS A O 1
ATOM 704 N N . GLU A 1 85 ? -1.105 0.965 24.246 1.00 59.12 85 GLU A N 1
ATOM 705 C CA . GLU A 1 85 ? 0.347 0.833 24.042 1.00 59.12 85 GLU A CA 1
ATOM 706 C C . GLU A 1 85 ? 0.721 0.212 22.683 1.00 59.12 85 GLU A C 1
ATOM 708 O O . GLU A 1 85 ? 1.677 0.653 22.046 1.00 59.12 85 GLU A O 1
ATOM 713 N N . PHE A 1 86 ? -0.058 -0.753 22.187 1.00 58.06 86 PHE A N 1
ATOM 714 C CA . PHE A 1 86 ? 0.238 -1.428 20.919 1.00 58.06 86 PHE A CA 1
ATOM 715 C C . PHE A 1 86 ? -0.100 -0.576 19.692 1.00 58.06 86 PHE A C 1
ATOM 717 O O . PHE A 1 86 ? 0.646 -0.572 18.712 1.00 58.06 86 PHE A O 1
ATOM 724 N N . THR A 1 87 ? -1.184 0.200 19.764 1.00 62.38 87 THR A N 1
ATOM 725 C CA . THR A 1 87 ? -1.531 1.192 18.738 1.00 62.38 87 THR A CA 1
ATOM 726 C C . THR A 1 87 ? -0.422 2.234 18.601 1.00 62.38 87 THR A C 1
ATOM 728 O O . THR A 1 87 ? -0.022 2.553 17.485 1.00 62.38 87 THR A O 1
ATOM 731 N N . THR A 1 88 ? 0.134 2.708 19.721 1.00 66.12 88 THR A N 1
ATOM 732 C CA . THR A 1 88 ? 1.268 3.644 19.720 1.00 66.12 88 THR A CA 1
ATOM 733 C C . THR A 1 88 ? 2.490 3.048 19.025 1.00 66.12 88 THR A C 1
ATOM 735 O O . THR A 1 88 ? 3.063 3.697 18.153 1.00 66.12 88 THR A O 1
ATOM 738 N N . HIS A 1 89 ? 2.851 1.799 19.336 1.00 65.94 89 HIS A N 1
ATOM 739 C CA . HIS A 1 89 ? 3.999 1.144 18.707 1.00 65.94 89 HIS A CA 1
ATOM 740 C C . HIS A 1 89 ? 3.814 0.952 17.194 1.00 65.94 89 HIS A C 1
ATOM 742 O O . HIS A 1 89 ? 4.746 1.161 16.418 1.00 65.94 89 HIS A O 1
ATOM 748 N N . LEU A 1 90 ? 2.607 0.593 16.744 1.00 65.94 90 LEU A N 1
ATOM 749 C CA . LEU A 1 90 ? 2.336 0.479 15.312 1.00 65.94 90 LEU A CA 1
ATOM 750 C C . LEU A 1 90 ? 2.424 1.843 14.613 1.00 65.94 90 LEU A C 1
ATOM 752 O O . LEU A 1 90 ? 3.076 1.948 13.576 1.00 65.94 90 LEU A O 1
ATOM 756 N N . ILE A 1 91 ? 1.846 2.889 15.211 1.00 69.12 91 ILE A N 1
ATOM 757 C CA . ILE A 1 91 ? 1.945 4.265 14.706 1.00 69.12 91 ILE A CA 1
ATOM 758 C C . ILE A 1 91 ? 3.416 4.696 14.593 1.00 69.12 91 ILE A C 1
ATOM 760 O O . ILE A 1 91 ? 3.803 5.282 13.585 1.00 69.12 91 ILE A O 1
ATOM 764 N N . GLU A 1 92 ? 4.261 4.391 15.581 1.00 67.62 92 GLU A N 1
ATOM 765 C CA . GLU A 1 92 ? 5.701 4.688 15.530 1.00 67.62 92 GLU A CA 1
ATOM 766 C C . GLU A 1 92 ? 6.419 3.959 14.386 1.00 67.62 92 GLU A C 1
ATOM 768 O O . GLU A 1 92 ? 7.237 4.554 13.675 1.00 67.62 92 GLU A O 1
ATOM 773 N N . ARG A 1 93 ? 6.085 2.686 14.147 1.00 66.94 93 ARG A N 1
ATOM 774 C CA . ARG A 1 93 ? 6.641 1.932 13.014 1.00 66.94 93 ARG A CA 1
ATOM 775 C C . ARG A 1 93 ? 6.185 2.513 11.677 1.00 66.94 93 ARG A C 1
ATOM 777 O O . ARG A 1 93 ? 7.013 2.659 10.784 1.00 66.94 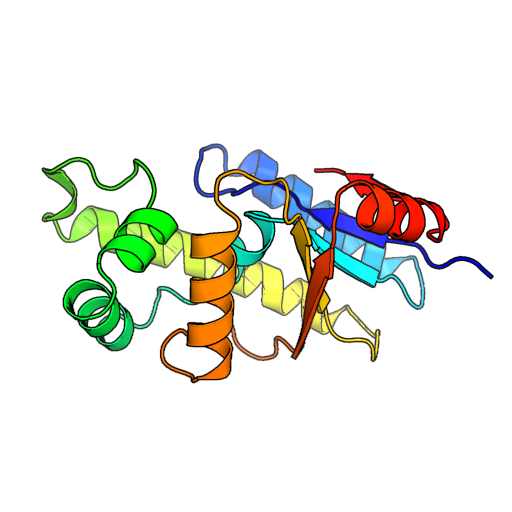93 ARG A O 1
ATOM 784 N N . CYS A 1 94 ? 4.919 2.902 11.551 1.00 67.44 94 CYS A N 1
ATOM 785 C CA . CYS A 1 94 ? 4.397 3.563 10.352 1.00 67.44 94 CYS A CA 1
ATOM 786 C C . CYS A 1 94 ? 5.049 4.927 10.110 1.00 67.44 94 CYS A C 1
ATOM 788 O O . CYS A 1 94 ? 5.394 5.231 8.976 1.00 67.44 94 CYS A O 1
ATOM 790 N N . LYS A 1 95 ? 5.333 5.705 11.162 1.00 69.12 95 LYS A N 1
ATOM 791 C CA . LYS A 1 95 ? 6.115 6.948 11.040 1.00 69.12 95 LYS A CA 1
ATOM 792 C C . LYS A 1 95 ? 7.524 6.697 10.509 1.00 69.12 95 LYS A C 1
ATOM 794 O O . LYS A 1 95 ? 8.020 7.486 9.717 1.00 69.12 95 LYS A O 1
ATOM 799 N N . THR A 1 96 ? 8.163 5.596 10.905 1.00 68.25 96 THR A N 1
ATOM 800 C CA . THR A 1 96 ? 9.485 5.228 10.372 1.00 68.25 96 THR A CA 1
ATOM 801 C C . THR A 1 96 ? 9.405 4.884 8.885 1.00 68.25 96 THR A C 1
ATOM 803 O O . THR A 1 96 ? 10.239 5.353 8.114 1.00 68.25 96 THR A O 1
ATOM 806 N N . LEU A 1 97 ? 8.385 4.119 8.474 1.00 64.19 97 LEU A N 1
ATOM 807 C CA . LEU A 1 97 ? 8.129 3.827 7.059 1.00 64.19 97 LEU A CA 1
ATOM 808 C C . LEU A 1 97 ? 7.876 5.111 6.265 1.00 64.19 97 LEU A C 1
ATOM 810 O O . LEU A 1 97 ? 8.457 5.277 5.201 1.00 64.19 97 LEU A O 1
ATOM 814 N N . TYR A 1 98 ? 7.092 6.041 6.813 1.00 67.75 98 TYR A N 1
ATOM 815 C CA . TYR A 1 98 ? 6.838 7.339 6.196 1.00 67.75 98 TYR A CA 1
ATOM 816 C C . TYR A 1 98 ? 8.109 8.167 6.014 1.00 67.75 98 TYR A C 1
ATOM 818 O O . TYR A 1 98 ? 8.354 8.678 4.929 1.00 67.75 98 TYR A O 1
ATOM 826 N N . THR A 1 99 ? 8.950 8.279 7.045 1.00 67.50 99 THR A N 1
ATOM 827 C CA . THR A 1 99 ? 10.218 9.015 6.935 1.00 67.50 99 THR A CA 1
ATOM 828 C C . THR A 1 99 ? 11.128 8.395 5.878 1.00 67.50 99 THR A C 1
ATOM 830 O O . THR A 1 99 ? 11.761 9.112 5.111 1.00 67.50 99 THR A O 1
ATOM 833 N N . GLN A 1 100 ? 11.188 7.064 5.817 1.00 64.56 100 GLN A N 1
ATOM 834 C CA . GLN A 1 100 ? 11.970 6.356 4.802 1.00 64.56 100 GLN A CA 1
ATOM 835 C C . GLN A 1 100 ? 11.397 6.575 3.399 1.00 64.56 100 GLN A C 1
ATOM 837 O O . GLN A 1 100 ? 12.155 6.827 2.470 1.00 64.56 100 GLN A O 1
ATOM 842 N N . TRP A 1 101 ? 10.073 6.549 3.262 1.00 69.56 101 TRP A N 1
ATOM 843 C CA . TRP A 1 101 ? 9.379 6.860 2.020 1.00 69.56 101 TRP A CA 1
ATOM 844 C C . TRP A 1 101 ? 9.654 8.291 1.548 1.00 69.56 101 TRP A C 1
ATOM 846 O O . TRP A 1 101 ? 10.032 8.487 0.402 1.00 69.56 101 TRP A O 1
ATOM 856 N N . LEU A 1 102 ? 9.556 9.275 2.443 1.00 66.75 102 LEU A N 1
ATOM 857 C CA . LEU A 1 102 ? 9.824 10.680 2.141 1.00 66.75 102 LEU A CA 1
ATOM 858 C C . LEU A 1 102 ? 11.244 10.881 1.586 1.00 66.75 102 LEU A C 1
ATOM 860 O O . LEU A 1 102 ? 11.426 11.598 0.604 1.00 66.75 102 LEU A O 1
ATOM 864 N N . LEU A 1 103 ? 12.238 10.223 2.196 1.00 65.31 103 LEU A N 1
ATOM 865 C CA . LEU A 1 103 ? 13.627 10.249 1.727 1.00 65.31 103 LEU A CA 1
ATOM 866 C C . LEU A 1 103 ? 13.748 9.667 0.314 1.00 65.31 103 LEU A C 1
ATOM 868 O O . LEU A 1 103 ? 14.344 10.291 -0.554 1.00 65.31 103 LEU A O 1
ATOM 872 N N . ILE A 1 104 ? 13.115 8.517 0.078 1.00 63.19 104 ILE A N 1
ATOM 873 C CA . ILE A 1 104 ? 13.088 7.844 -1.224 1.00 63.19 104 ILE A CA 1
ATOM 874 C C . ILE A 1 104 ? 12.430 8.728 -2.295 1.00 63.19 104 ILE A C 1
ATOM 876 O O . ILE A 1 104 ? 12.980 8.878 -3.380 1.00 63.19 104 ILE A O 1
ATOM 880 N N . THR A 1 105 ? 11.280 9.343 -2.001 1.00 61.28 105 THR A N 1
ATOM 881 C CA . THR A 1 105 ? 10.564 10.205 -2.958 1.00 61.28 105 THR A CA 1
ATOM 882 C C . THR A 1 105 ? 11.299 11.499 -3.272 1.00 61.28 105 THR A C 1
ATOM 884 O O . THR A 1 105 ? 11.134 12.033 -4.359 1.00 61.28 105 THR A O 1
ATOM 887 N N . TYR A 1 106 ? 12.107 12.013 -2.341 1.00 61.47 106 TYR A N 1
ATOM 888 C CA . TYR A 1 106 ? 12.904 13.214 -2.586 1.00 61.47 106 TYR A CA 1
ATOM 889 C C . TYR A 1 106 ? 14.043 12.956 -3.584 1.00 61.47 106 TYR A C 1
ATOM 891 O O . TYR A 1 106 ? 14.437 13.858 -4.314 1.00 61.47 106 TYR A O 1
ATOM 899 N N . GLU A 1 107 ? 14.556 11.725 -3.621 1.00 59.34 107 GLU A N 1
ATOM 900 C CA . GLU A 1 107 ? 15.605 11.277 -4.548 1.00 59.34 107 GLU A CA 1
ATOM 901 C C . GLU A 1 107 ? 15.034 10.732 -5.872 1.00 59.34 107 GLU A C 1
ATOM 903 O O . GLU A 1 107 ? 15.784 10.438 -6.800 1.00 59.34 107 GLU A O 1
ATOM 908 N N . TYR A 1 108 ? 13.711 10.579 -5.969 1.00 60.84 108 TYR A N 1
ATOM 909 C CA . TYR A 1 108 ? 13.030 10.008 -7.126 1.00 60.84 108 TYR A CA 1
ATOM 910 C C . TYR A 1 108 ? 12.613 11.103 -8.115 1.00 60.84 108 TYR A C 1
ATOM 912 O O . TYR A 1 108 ? 11.650 11.827 -7.884 1.00 60.84 108 TYR A O 1
ATOM 920 N N . GLU A 1 109 ? 13.315 11.202 -9.244 1.00 58.50 109 GLU A N 1
ATOM 921 C CA . GLU A 1 109 ? 13.041 12.200 -10.295 1.00 58.50 109 GLU A CA 1
ATOM 922 C C . GLU A 1 109 ? 12.024 11.734 -11.360 1.00 58.50 109 GLU A C 1
ATOM 924 O O . GLU A 1 109 ? 11.872 12.380 -12.396 1.00 58.50 109 GLU A O 1
ATOM 929 N N . ASN A 1 110 ? 11.331 10.604 -11.170 1.00 64.62 110 ASN A N 1
ATOM 930 C CA . ASN A 1 110 ? 10.397 10.116 -12.190 1.00 64.62 110 ASN A CA 1
ATOM 931 C C . ASN A 1 110 ? 9.057 10.866 -12.123 1.00 64.62 110 ASN A C 1
ATOM 933 O O . ASN A 1 110 ? 8.401 10.900 -11.085 1.00 64.62 110 ASN A O 1
ATOM 937 N N . GLU A 1 111 ? 8.616 11.386 -13.267 1.00 69.50 111 GLU A N 1
ATOM 938 C CA . GLU A 1 111 ? 7.320 12.055 -13.432 1.00 69.50 111 GLU A CA 1
ATOM 939 C C . GLU A 1 111 ? 6.129 11.077 -13.457 1.00 69.50 111 GLU A C 1
ATOM 941 O O . GLU A 1 111 ? 4.975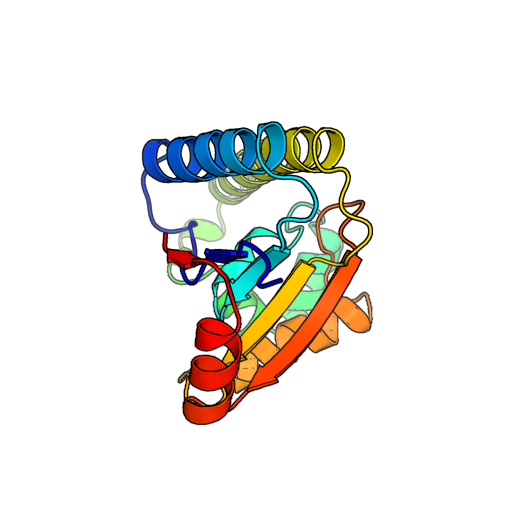 11.500 -13.456 1.00 69.50 111 GLU A O 1
ATOM 946 N N . ASN A 1 112 ? 6.380 9.765 -13.523 1.00 77.12 112 ASN A N 1
ATOM 947 C CA . ASN A 1 112 ? 5.316 8.770 -13.578 1.00 77.12 112 ASN A CA 1
ATOM 948 C C . ASN A 1 112 ? 4.789 8.419 -12.177 1.00 77.12 112 ASN A C 1
ATOM 950 O O . ASN A 1 112 ? 5.583 8.157 -11.269 1.00 77.12 112 ASN A O 1
ATOM 954 N N . PRO A 1 113 ? 3.458 8.302 -12.011 1.00 82.62 113 PRO A N 1
ATOM 955 C CA . PRO A 1 113 ? 2.868 7.874 -10.753 1.00 82.62 113 PRO A CA 1
ATOM 956 C C . PRO A 1 113 ? 3.206 6.411 -10.449 1.00 82.62 113 PRO A C 1
ATOM 958 O O . PRO A 1 113 ? 3.444 5.585 -11.338 1.00 82.62 113 PRO A O 1
ATOM 961 N N . ILE A 1 114 ? 3.152 6.066 -9.168 1.00 81.94 114 ILE A N 1
ATOM 962 C CA . ILE A 1 114 ? 3.375 4.703 -8.688 1.00 81.94 114 ILE A CA 1
ATOM 963 C C . ILE A 1 114 ? 2.218 3.810 -9.125 1.00 81.94 114 ILE A C 1
ATOM 965 O O . ILE A 1 114 ? 1.051 4.169 -8.987 1.00 81.94 114 IL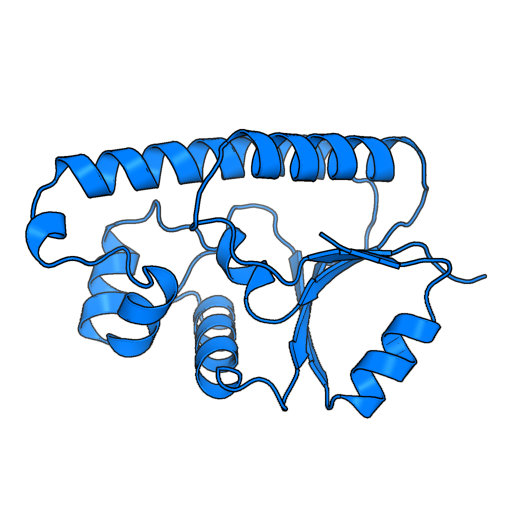E A O 1
ATOM 969 N N . LYS A 1 115 ? 2.511 2.605 -9.609 1.00 87.88 115 LYS A N 1
ATOM 970 C CA . LYS A 1 115 ? 1.466 1.675 -10.052 1.00 87.88 115 LYS A CA 1
ATOM 971 C C . LYS A 1 115 ? 1.018 0.779 -8.908 1.00 87.88 115 LYS A C 1
ATOM 973 O O . LYS A 1 115 ? 1.824 0.039 -8.346 1.00 87.88 115 LYS A O 1
ATOM 978 N N . PHE A 1 116 ? -0.271 0.802 -8.593 1.00 90.31 116 PHE A N 1
ATOM 979 C CA . PHE A 1 116 ? -0.921 -0.144 -7.689 1.00 90.31 116 PHE A CA 1
ATOM 980 C C . PHE A 1 116 ? -1.695 -1.154 -8.526 1.00 90.31 116 PHE A C 1
ATOM 982 O O . PHE A 1 116 ? -2.741 -0.851 -9.096 1.00 90.31 116 PHE A O 1
ATOM 989 N N . VAL A 1 117 ? -1.151 -2.361 -8.629 1.00 91.31 117 VAL A N 1
ATOM 990 C CA . VAL A 1 117 ? -1.702 -3.425 -9.462 1.00 91.31 117 VAL A CA 1
ATOM 991 C C . VAL A 1 117 ? -2.385 -4.454 -8.571 1.00 91.31 117 VAL A C 1
ATOM 993 O O . VAL A 1 117 ? -1.754 -5.022 -7.679 1.00 91.31 117 VAL A O 1
ATOM 996 N N . VAL A 1 118 ? -3.660 -4.739 -8.819 1.00 91.56 118 VAL A N 1
ATOM 997 C CA . VAL A 1 118 ? -4.383 -5.831 -8.156 1.00 91.56 118 VAL A CA 1
ATOM 998 C C . VAL A 1 118 ? -4.586 -6.952 -9.164 1.00 91.56 118 VAL A C 1
ATOM 1000 O O . VAL A 1 118 ? -5.207 -6.767 -10.210 1.00 91.56 118 VAL A O 1
ATOM 1003 N N . SER A 1 119 ? -4.041 -8.126 -8.849 1.00 90.25 119 SER A N 1
ATOM 1004 C CA . SER A 1 119 ? -4.282 -9.327 -9.638 1.00 90.25 119 SER A CA 1
ATOM 1005 C C . SER A 1 119 ? -5.684 -9.841 -9.330 1.00 90.25 119 SER A C 1
ATOM 1007 O O . SER A 1 119 ? -5.968 -10.174 -8.181 1.00 90.25 119 SER A O 1
ATOM 1009 N N . GLU A 1 120 ? -6.549 -9.948 -10.334 1.00 87.69 120 GLU A N 1
ATOM 1010 C CA . GLU A 1 120 ? -7.950 -10.364 -10.151 1.00 87.69 120 GLU A CA 1
ATOM 1011 C C . GLU A 1 120 ? -8.075 -11.789 -9.594 1.00 87.69 120 GLU A C 1
ATOM 1013 O O . GLU A 1 120 ? -8.985 -12.084 -8.826 1.00 87.69 120 GLU A O 1
ATOM 1018 N N . ASP A 1 121 ? -7.105 -12.648 -9.910 1.00 85.12 121 ASP A N 1
ATOM 1019 C CA . ASP A 1 121 ? -7.026 -14.025 -9.408 1.00 85.12 121 ASP A CA 1
ATOM 1020 C C . ASP A 1 121 ? -6.571 -14.125 -7.937 1.00 85.12 121 ASP A C 1
ATOM 1022 O O . ASP A 1 121 ? -6.514 -15.217 -7.364 1.00 85.12 121 ASP A O 1
ATOM 1026 N N . PHE A 1 122 ? -6.200 -13.007 -7.306 1.00 81.56 122 PHE A N 1
ATOM 1027 C CA . PHE A 1 122 ? -5.804 -12.994 -5.904 1.00 81.56 122 PHE A CA 1
ATOM 1028 C C . PHE A 1 122 ? -7.038 -13.128 -5.006 1.00 81.56 122 PHE A C 1
ATOM 1030 O O . PHE A 1 122 ? -8.016 -12.404 -5.172 1.00 81.56 122 PHE A O 1
ATOM 1037 N N . VAL A 1 123 ? -6.979 -14.017 -4.006 1.00 79.38 123 VAL A N 1
ATOM 1038 C CA . VAL A 1 123 ? -8.123 -14.331 -3.119 1.00 79.38 123 VAL A CA 1
ATOM 1039 C C . VAL A 1 123 ? -8.734 -13.075 -2.491 1.00 79.38 123 VAL A C 1
ATOM 1041 O O . VAL A 1 123 ? -9.949 -12.971 -2.347 1.00 79.38 123 VAL A O 1
ATOM 1044 N N . ASP A 1 124 ? -7.890 -12.095 -2.178 1.00 87.00 124 ASP A N 1
ATOM 1045 C CA . ASP A 1 124 ? -8.289 -10.868 -1.500 1.00 87.00 124 ASP A CA 1
ATOM 1046 C C . ASP A 1 124 ? -8.565 -9.694 -2.471 1.00 87.00 124 ASP A C 1
ATOM 1048 O O . ASP A 1 124 ? -8.672 -8.546 -2.041 1.00 87.00 124 ASP A O 1
ATOM 1052 N N . ALA A 1 125 ? -8.673 -9.928 -3.786 1.00 89.94 125 ALA A N 1
ATOM 1053 C CA . ALA A 1 125 ? -8.812 -8.859 -4.783 1.00 89.94 125 ALA A CA 1
ATOM 1054 C C . ALA A 1 125 ? -10.021 -7.946 -4.521 1.00 89.94 125 ALA A C 1
ATOM 1056 O O . ALA A 1 125 ? -9.917 -6.729 -4.662 1.00 89.94 125 ALA A O 1
ATOM 1057 N N . SER A 1 126 ? -11.157 -8.504 -4.086 1.00 92.19 126 SER A N 1
ATOM 1058 C CA . SER A 1 126 ? -12.355 -7.712 -3.771 1.00 92.19 126 SER A CA 1
ATOM 1059 C C . SER A 1 126 ? -12.114 -6.711 -2.639 1.00 92.19 126 SER A C 1
ATOM 1061 O O . SER A 1 126 ? -12.566 -5.572 -2.738 1.00 92.19 126 SER A O 1
ATOM 1063 N N . ILE A 1 127 ? -11.411 -7.112 -1.576 1.00 92.31 127 ILE A N 1
ATOM 1064 C CA . ILE A 1 127 ? -11.159 -6.229 -0.433 1.00 92.31 127 ILE A CA 1
ATOM 1065 C C . ILE A 1 127 ? -10.033 -5.239 -0.728 1.00 92.31 127 ILE A C 1
ATOM 1067 O O . ILE A 1 127 ? -10.129 -4.080 -0.344 1.00 92.31 127 ILE A O 1
ATOM 1071 N N . LEU A 1 128 ? -9.012 -5.653 -1.482 1.00 92.44 128 LEU A N 1
ATOM 1072 C CA . LEU A 1 128 ? -7.951 -4.759 -1.947 1.00 92.44 128 LEU A CA 1
ATOM 1073 C C . LEU A 1 128 ? -8.505 -3.649 -2.848 1.00 92.44 128 LEU A C 1
ATOM 1075 O O . LEU A 1 128 ? -8.151 -2.488 -2.671 1.00 92.44 128 LEU A O 1
ATOM 1079 N N . ASN A 1 129 ? -9.418 -3.992 -3.758 1.00 94.38 129 ASN A N 1
ATOM 1080 C CA . ASN A 1 129 ? -10.107 -3.013 -4.591 1.00 94.38 129 ASN A CA 1
ATOM 1081 C C . ASN A 1 129 ? -10.923 -2.024 -3.761 1.00 94.38 129 ASN A C 1
ATOM 1083 O O . ASN A 1 129 ? -10.777 -0.824 -3.962 1.00 94.38 129 ASN A O 1
ATOM 1087 N N . LYS A 1 130 ? -11.676 -2.515 -2.771 1.00 95.38 130 LYS A N 1
ATOM 1088 C CA . LYS A 1 130 ? -12.421 -1.650 -1.853 1.00 95.38 130 LYS A CA 1
ATOM 1089 C C . LYS A 1 130 ? -11.507 -0.683 -1.093 1.00 95.38 130 LYS A C 1
ATOM 1091 O O . LYS A 1 130 ? -11.879 0.460 -0.867 1.00 95.38 130 LYS A O 1
ATOM 1096 N N . ILE A 1 131 ? -10.309 -1.115 -0.698 1.00 93.81 131 ILE A N 1
ATOM 1097 C CA . ILE A 1 131 ? -9.343 -0.227 -0.035 1.00 93.81 131 ILE A CA 1
ATOM 1098 C C . ILE A 1 131 ? -8.905 0.902 -0.971 1.00 93.81 131 ILE A C 1
ATOM 1100 O O . ILE A 1 131 ? -8.845 2.048 -0.539 1.00 93.81 131 ILE A O 1
ATOM 1104 N N . LEU A 1 132 ? -8.614 0.588 -2.234 1.00 93.62 132 LEU A N 1
ATOM 1105 C CA . LEU A 1 132 ? -8.236 1.594 -3.228 1.00 93.62 132 LEU A CA 1
ATOM 1106 C C . LEU A 1 132 ? -9.387 2.564 -3.527 1.00 93.62 132 LEU A C 1
ATOM 1108 O O . LEU A 1 132 ? -9.140 3.763 -3.592 1.00 93.62 132 LEU A O 1
ATOM 1112 N N . ASP A 1 133 ? -10.628 2.072 -3.612 1.00 95.25 133 ASP A N 1
ATOM 1113 C CA . ASP A 1 133 ? -11.819 2.921 -3.761 1.00 95.25 133 ASP A CA 1
ATOM 1114 C C . ASP A 1 133 ? -11.917 3.928 -2.597 1.00 95.25 133 ASP A C 1
ATOM 1116 O O . ASP A 1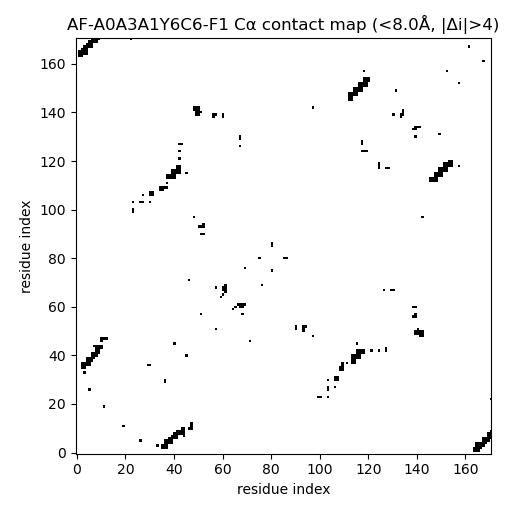 133 ? -12.048 5.129 -2.812 1.00 95.25 133 ASP A O 1
ATOM 1120 N N . LEU A 1 134 ? -11.743 3.464 -1.352 1.00 94.81 134 LEU A N 1
ATOM 1121 C CA . LEU A 1 134 ? -11.780 4.327 -0.163 1.00 94.81 134 LEU A CA 1
ATOM 1122 C C . LEU A 1 134 ? -10.648 5.363 -0.128 1.00 94.81 134 LEU A C 1
ATOM 1124 O O . LEU A 1 134 ? -10.814 6.430 0.465 1.00 94.81 134 LEU A O 1
ATOM 1128 N N . VAL A 1 135 ? -9.499 5.062 -0.740 1.00 92.75 135 VAL A N 1
ATOM 1129 C CA . VAL A 1 135 ? -8.408 6.032 -0.916 1.00 92.75 135 VAL A CA 1
ATOM 1130 C C . VAL A 1 135 ? -8.800 7.105 -1.928 1.00 92.75 135 VAL A C 1
ATOM 1132 O O . VAL A 1 135 ? -8.640 8.291 -1.651 1.00 92.75 135 VAL A O 1
ATOM 1135 N N . GLU A 1 136 ? -9.340 6.707 -3.080 1.00 91.56 136 GLU A N 1
ATOM 1136 C CA . GLU A 1 136 ? -9.794 7.630 -4.130 1.00 91.56 136 GLU A CA 1
ATOM 1137 C C . GLU A 1 136 ? -10.941 8.536 -3.639 1.00 91.56 136 GLU A C 1
ATOM 1139 O O . GLU A 1 136 ? -10.999 9.717 -3.984 1.00 91.56 136 GLU A O 1
ATOM 1144 N N . GLU A 1 137 ? -11.810 8.016 -2.769 1.00 93.19 137 GLU A N 1
ATOM 1145 C CA . GLU A 1 137 ? -12.899 8.754 -2.112 1.00 93.19 137 GLU A CA 1
ATOM 1146 C C . GLU A 1 137 ? -12.423 9.647 -0.946 1.00 93.19 137 GLU A C 1
ATOM 1148 O O . GLU A 1 137 ? -13.186 10.470 -0.431 1.00 93.19 137 GLU A O 1
ATOM 1153 N N . GLY A 1 1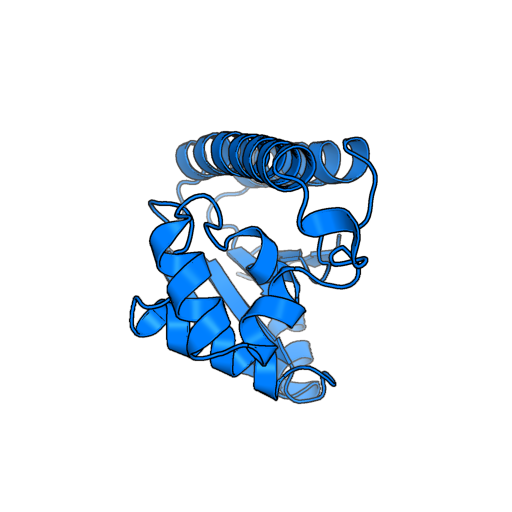38 ? -11.165 9.511 -0.513 1.00 90.69 138 GLY A N 1
ATOM 1154 C CA . GLY A 1 138 ? -10.588 10.257 0.610 1.00 90.69 138 GLY A CA 1
ATOM 1155 C C . GLY A 1 138 ? -11.065 9.798 1.995 1.00 90.69 138 GLY A C 1
ATOM 1156 O O . GLY A 1 138 ? -10.801 10.477 3.000 1.00 90.69 138 GLY A O 1
ATOM 1157 N N . GLU A 1 139 ? -11.751 8.655 2.081 1.00 90.88 139 GLU A N 1
ATOM 1158 C CA . GLU A 1 139 ? -12.123 8.014 3.348 1.00 90.88 139 GLU A CA 1
ATOM 1159 C C . GLU A 1 139 ? -10.918 7.344 4.027 1.00 90.88 139 GLU A C 1
ATOM 1161 O O . GLU A 1 139 ? -10.861 7.270 5.258 1.00 90.88 139 GLU A O 1
ATOM 1166 N N . LEU A 1 140 ? -9.927 6.931 3.234 1.00 90.38 140 LEU A N 1
ATOM 1167 C CA . LEU A 1 140 ? -8.640 6.412 3.677 1.00 90.38 140 LEU A CA 1
ATOM 1168 C C . LEU A 1 140 ? -7.501 7.268 3.113 1.00 90.38 140 LEU A C 1
ATOM 1170 O O . LEU A 1 140 ? -7.540 7.674 1.959 1.00 90.38 140 LEU A O 1
ATOM 1174 N N . ASP A 1 141 ? -6.484 7.543 3.925 1.00 88.31 141 ASP A N 1
ATOM 1175 C CA . ASP A 1 141 ? -5.341 8.348 3.492 1.00 88.31 141 ASP A CA 1
ATOM 1176 C C . ASP A 1 141 ? -4.169 7.454 3.086 1.00 88.31 141 ASP A C 1
ATOM 1178 O O . ASP A 1 141 ? -3.911 6.420 3.707 1.00 88.31 141 ASP A O 1
ATOM 1182 N N . LEU A 1 142 ? -3.431 7.883 2.065 1.00 84.88 142 LEU A N 1
ATOM 1183 C CA . LEU A 1 142 ? -2.051 7.459 1.854 1.00 84.88 142 LEU A CA 1
ATOM 1184 C C . LEU A 1 142 ? -1.109 8.461 2.523 1.00 84.88 142 LEU A C 1
ATOM 1186 O O . LEU A 1 142 ? -1.485 9.599 2.818 1.00 84.88 142 LEU A O 1
ATOM 1190 N N . PHE A 1 143 ? 0.141 8.058 2.720 1.00 78.50 143 PHE A N 1
ATOM 1191 C CA . PHE A 1 143 ? 1.196 9.005 3.057 1.00 78.50 143 PHE A CA 1
ATOM 1192 C C . PHE A 1 143 ? 1.290 10.145 2.023 1.00 78.50 143 PHE A C 1
ATOM 1194 O O . PHE A 1 143 ? 0.999 9.962 0.841 1.00 78.50 143 PHE A O 1
ATOM 1201 N N . GLN A 1 144 ? 1.681 11.341 2.473 1.00 75.38 144 GLN A N 1
ATOM 1202 C CA . GLN A 1 144 ? 1.684 12.543 1.629 1.00 75.38 144 GLN A CA 1
ATOM 1203 C C . GLN A 1 144 ? 2.601 12.400 0.403 1.00 75.38 144 GLN A C 1
ATOM 1205 O O . GLN A 1 144 ? 3.603 11.686 0.446 1.00 75.38 144 GLN A O 1
ATOM 1210 N N . ASN A 1 145 ? 2.276 13.147 -0.660 1.00 71.00 145 ASN A N 1
ATOM 1211 C CA . ASN A 1 145 ? 3.014 13.204 -1.931 1.00 71.00 145 ASN A CA 1
ATOM 1212 C C . ASN A 1 145 ? 3.056 11.878 -2.710 1.00 71.00 145 ASN A C 1
ATOM 1214 O O . ASN A 1 145 ? 3.961 11.657 -3.509 1.00 71.00 145 ASN A O 1
ATOM 1218 N N . ILE A 1 146 ? 2.088 10.988 -2.480 1.00 76.50 146 ILE A N 1
ATOM 1219 C CA . ILE A 1 146 ? 1.920 9.776 -3.281 1.00 76.50 146 ILE A CA 1
ATOM 1220 C C . ILE A 1 146 ? 0.932 10.059 -4.408 1.00 76.50 146 ILE A C 1
ATOM 1222 O O . ILE A 1 146 ? -0.271 10.165 -4.179 1.00 76.50 146 ILE A O 1
ATOM 1226 N N . GLU A 1 147 ? 1.449 10.131 -5.630 1.00 81.81 147 GLU A N 1
ATOM 1227 C CA . GLU A 1 147 ? 0.647 10.023 -6.845 1.00 81.81 147 GLU A CA 1
ATOM 1228 C C . GLU A 1 147 ? 0.659 8.567 -7.312 1.00 81.81 147 GLU A C 1
ATOM 1230 O O . GLU A 1 147 ? 1.723 7.949 -7.429 1.00 81.81 147 GLU A O 1
ATOM 1235 N N . PHE A 1 148 ? -0.523 7.996 -7.553 1.00 86.31 148 PHE A N 1
ATOM 1236 C CA . PHE A 1 148 ? -0.645 6.593 -7.937 1.00 86.31 148 PHE A CA 1
ATOM 1237 C C . PHE A 1 148 ? -1.625 6.373 -9.092 1.00 86.31 148 PHE A C 1
ATOM 1239 O O . PHE A 1 148 ? -2.556 7.145 -9.308 1.00 86.31 148 PHE A O 1
ATOM 1246 N N . ALA A 1 149 ? -1.405 5.281 -9.820 1.00 91.12 149 ALA A N 1
ATOM 1247 C CA . ALA A 1 149 ? -2.292 4.758 -10.846 1.00 91.12 149 ALA A CA 1
ATOM 1248 C C . ALA A 1 149 ? -2.711 3.332 -10.478 1.00 91.12 149 ALA A C 1
ATOM 1250 O O . ALA A 1 149 ? -1.866 2.474 -10.209 1.00 91.12 149 ALA A O 1
ATOM 1251 N N . ARG A 1 150 ? -4.018 3.073 -10.475 1.00 92.56 150 ARG A N 1
ATOM 1252 C CA . ARG A 1 150 ? -4.587 1.753 -10.198 1.00 92.56 150 ARG A CA 1
ATOM 1253 C C . ARG A 1 150 ? -4.770 0.949 -11.478 1.00 92.56 150 ARG A C 1
ATOM 1255 O O . ARG A 1 150 ? -5.303 1.455 -12.462 1.00 92.56 150 ARG A O 1
ATOM 1262 N N . GLU A 1 151 ? -4.408 -0.329 -11.435 1.00 93.25 151 GLU A N 1
ATOM 1263 C CA . GLU A 1 151 ? -4.660 -1.275 -12.521 1.00 93.25 151 GLU A CA 1
ATOM 1264 C C . GLU A 1 151 ? -5.168 -2.617 -11.982 1.00 93.25 151 GLU A C 1
ATOM 1266 O O . GLU A 1 151 ? -4.537 -3.233 -11.123 1.00 93.25 151 GLU A O 1
ATOM 1271 N N . ASN A 1 152 ? -6.284 -3.100 -12.526 1.00 93.06 152 ASN A N 1
ATOM 1272 C CA . ASN A 1 152 ? -6.793 -4.445 -12.262 1.00 93.06 152 ASN A CA 1
ATOM 1273 C C . ASN A 1 152 ? -6.423 -5.342 -13.436 1.00 93.06 152 ASN A C 1
ATOM 1275 O O . ASN A 1 152 ? -6.771 -5.029 -14.574 1.00 93.06 152 ASN A O 1
ATOM 1279 N N . LEU A 1 153 ? -5.678 -6.413 -13.168 1.00 92.75 153 LEU A N 1
ATOM 1280 C CA . LEU A 1 153 ? -5.143 -7.289 -14.206 1.00 92.75 153 LEU A CA 1
ATOM 1281 C C . LEU A 1 153 ? -5.443 -8.750 -13.875 1.00 92.75 153 LEU A C 1
ATOM 1283 O O . LEU A 1 153 ? -5.218 -9.204 -12.755 1.00 92.75 153 LEU A O 1
ATOM 1287 N N . SER A 1 154 ? -5.867 -9.522 -14.871 1.00 92.50 154 SER A N 1
ATOM 1288 C CA . SER A 1 154 ? -5.802 -10.988 -14.805 1.00 92.50 154 SER A CA 1
ATOM 1289 C C . SER A 1 154 ? -4.346 -11.476 -14.741 1.00 92.50 154 SER A C 1
ATOM 1291 O O . SER A 1 154 ? -3.421 -10.754 -15.129 1.00 92.50 154 SER A O 1
ATOM 1293 N N . SER A 1 155 ? -4.116 -12.728 -14.325 1.00 88.12 155 SER A N 1
ATOM 1294 C CA . SER A 1 155 ? -2.764 -13.314 -14.285 1.00 88.12 155 SER A CA 1
ATOM 1295 C C . SER A 1 155 ? -2.026 -13.228 -15.626 1.00 88.12 155 SER A C 1
ATOM 1297 O O . SER A 1 155 ? -0.823 -12.968 -15.650 1.00 88.12 155 SER A O 1
ATOM 1299 N N . SER A 1 156 ? -2.728 -13.415 -16.750 1.00 91.62 156 SER A N 1
ATOM 1300 C CA . SER A 1 156 ? -2.127 -13.304 -18.085 1.00 91.62 156 SER A CA 1
ATOM 1301 C C . SER A 1 156 ? -1.709 -11.872 -18.417 1.00 91.62 156 SER A C 1
ATOM 1303 O O . SER A 1 156 ? -0.590 -11.658 -18.874 1.00 91.62 156 SER A O 1
ATOM 1305 N N . GLN A 1 157 ? -2.560 -10.884 -18.127 1.00 93.94 157 GLN A N 1
ATOM 1306 C CA . GLN A 1 157 ? -2.247 -9.470 -18.375 1.00 93.94 157 GLN A CA 1
ATOM 1307 C C . GLN A 1 157 ? -1.117 -8.969 -17.470 1.00 93.94 157 GLN A C 1
ATOM 1309 O O . GLN A 1 157 ? -0.263 -8.195 -17.903 1.00 93.94 157 GLN A O 1
ATOM 1314 N N . LEU A 1 158 ? -1.082 -9.435 -16.218 1.00 90.25 158 LEU A N 1
ATOM 1315 C CA . LEU A 1 158 ? 0.020 -9.151 -15.309 1.00 90.25 158 LEU A CA 1
ATOM 1316 C C . LEU A 1 158 ? 1.339 -9.680 -15.879 1.00 90.25 158 LEU A C 1
ATOM 1318 O O . LEU A 1 158 ? 2.325 -8.949 -15.897 1.00 90.25 158 LEU A O 1
ATOM 1322 N N . GLN A 1 159 ? 1.361 -10.923 -16.365 1.00 89.06 159 GLN A N 1
ATOM 1323 C CA . GLN A 1 159 ? 2.565 -11.516 -16.941 1.00 89.06 159 GLN A CA 1
ATOM 1324 C C . GLN A 1 159 ? 3.047 -10.737 -18.175 1.00 89.06 159 GLN A C 1
ATOM 1326 O O . GLN A 1 159 ? 4.220 -10.377 -18.238 1.00 89.06 159 GLN A O 1
ATOM 1331 N N . GLU A 1 160 ? 2.143 -10.384 -19.093 1.00 91.31 160 GLU A N 1
ATOM 1332 C CA . GLU A 1 160 ? 2.464 -9.555 -20.265 1.00 91.31 160 GLU A CA 1
ATOM 1333 C C . GLU A 1 160 ? 3.072 -8.200 -19.870 1.00 91.31 160 GLU A C 1
ATOM 1335 O O . GLU A 1 160 ? 4.074 -7.765 -20.446 1.00 91.31 160 GLU A O 1
ATOM 1340 N N . LYS A 1 161 ? 2.508 -7.544 -18.847 1.00 87.81 161 LYS A N 1
ATOM 1341 C CA . LYS A 1 161 ? 3.043 -6.286 -18.315 1.00 87.81 161 LYS A CA 1
ATOM 1342 C C . LYS A 1 161 ? 4.432 -6.484 -17.715 1.00 87.81 161 LYS A C 1
ATOM 1344 O O . LYS A 1 161 ? 5.335 -5.707 -18.020 1.00 87.81 161 LYS A O 1
ATOM 1349 N N . LEU A 1 162 ? 4.629 -7.523 -16.902 1.00 85.69 162 LEU A N 1
ATOM 1350 C CA . LEU A 1 162 ? 5.926 -7.823 -16.291 1.00 85.69 162 LEU A CA 1
ATOM 1351 C C . LEU A 1 162 ? 7.009 -8.096 -17.346 1.00 85.69 162 LEU A C 1
ATOM 1353 O O . LEU A 1 162 ? 8.139 -7.632 -17.196 1.00 85.69 162 LEU A O 1
ATOM 1357 N N . ASP A 1 163 ? 6.652 -8.765 -18.442 1.00 88.25 163 ASP A N 1
ATOM 1358 C CA . ASP A 1 163 ? 7.559 -9.061 -19.554 1.00 88.25 163 ASP A CA 1
ATOM 1359 C C . ASP A 1 163 ? 7.924 -7.817 -20.385 1.00 88.25 163 ASP A C 1
ATOM 1361 O O . ASP A 1 163 ? 8.928 -7.817 -21.111 1.00 88.25 163 ASP A O 1
ATOM 1365 N N . SER A 1 164 ? 7.155 -6.727 -20.274 1.00 86.94 164 SER A N 1
ATOM 1366 C CA . SER A 1 164 ? 7.459 -5.444 -20.922 1.00 86.94 164 SER A CA 1
ATOM 1367 C C . SER A 1 164 ? 8.627 -4.692 -20.265 1.00 86.94 164 SER A C 1
ATOM 1369 O O . SER A 1 164 ? 9.267 -3.862 -20.919 1.00 86.94 164 SER A O 1
ATOM 1371 N N . TYR A 1 165 ? 8.971 -5.029 -19.018 1.00 83.88 165 TYR A N 1
ATOM 1372 C CA . TYR A 1 165 ? 10.057 -4.393 -18.276 1.00 83.88 165 TYR A CA 1
ATOM 1373 C C . TYR A 1 165 ? 11.433 -4.954 -18.641 1.00 83.88 165 TYR A C 1
ATOM 1375 O O . TYR A 1 165 ? 11.588 -6.096 -19.077 1.00 83.88 165 TYR A O 1
ATOM 1383 N N . LYS A 1 166 ? 12.467 -4.117 -18.491 1.00 77.19 166 LYS A N 1
ATOM 1384 C CA . LYS A 1 166 ? 13.870 -4.486 -18.756 1.00 77.19 166 LYS A CA 1
ATOM 1385 C C . LYS A 1 166 ? 14.317 -5.589 -17.796 1.00 77.19 166 LYS A C 1
ATOM 1387 O O . LYS A 1 166 ? 15.000 -6.523 -18.204 1.00 77.19 166 LYS A O 1
ATOM 1392 N N . TRP A 1 167 ? 13.914 -5.457 -16.538 1.00 69.75 167 TRP A N 1
ATOM 1393 C CA . TRP A 1 167 ? 14.039 -6.434 -15.467 1.00 69.75 167 TRP A CA 1
ATOM 1394 C C . TRP A 1 167 ? 13.084 -6.037 -14.335 1.00 69.75 167 TRP A C 1
ATOM 1396 O O . TRP A 1 167 ? 12.700 -4.871 -14.229 1.00 69.75 167 TRP A O 1
ATOM 1406 N N . VAL A 1 168 ? 12.704 -7.013 -13.509 1.00 66.75 168 VAL A N 1
ATOM 1407 C CA . VAL A 1 168 ? 11.801 -6.824 -12.367 1.00 66.75 168 VAL A CA 1
ATOM 1408 C C . VAL A 1 168 ? 12.506 -7.301 -11.107 1.00 66.75 168 VAL A C 1
ATOM 1410 O O . VAL A 1 168 ? 12.764 -8.499 -10.963 1.00 66.75 168 VAL A O 1
ATOM 1413 N N . TYR A 1 169 ? 12.803 -6.383 -10.189 1.00 62.97 169 TYR A N 1
ATOM 1414 C CA . TYR A 1 169 ? 13.261 -6.768 -8.856 1.00 62.97 169 TYR A CA 1
ATOM 1415 C C . TYR A 1 169 ? 12.057 -7.184 -8.002 1.00 62.97 169 TYR A C 1
ATOM 1417 O O . TYR A 1 169 ? 11.084 -6.439 -7.932 1.00 62.97 169 TYR A O 1
ATOM 1425 N N . LYS A 1 170 ? 12.107 -8.360 -7.362 1.00 63.62 170 LYS A N 1
ATOM 1426 C CA . LYS A 1 170 ? 11.008 -8.907 -6.545 1.00 63.62 170 LYS A CA 1
ATOM 1427 C C . LYS A 1 170 ? 11.444 -9.020 -5.080 1.00 63.62 170 LYS A C 1
ATOM 1429 O O . LYS A 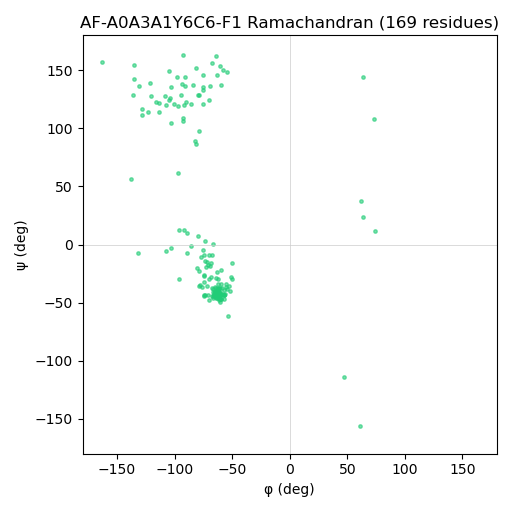1 170 ? 12.409 -9.732 -4.808 1.00 63.62 170 LYS A O 1
ATOM 1434 N N . ALA A 1 171 ? 10.719 -8.375 -4.162 1.00 53.69 171 ALA A N 1
ATOM 1435 C CA . ALA A 1 171 ? 10.905 -8.499 -2.706 1.00 53.69 171 ALA A CA 1
ATOM 1436 C C . ALA A 1 171 ? 9.820 -9.370 -2.039 1.00 53.69 171 ALA A C 1
ATOM 1438 O O . ALA A 1 171 ? 8.632 -9.267 -2.423 1.00 53.69 171 ALA A O 1
#